Protein AF-A0A925GQ73-F1 (afdb_monomer_lite)

pLDDT: mean 88.15, std 11.18, range [48.38, 97.19]

Sequence (80 aa):
MGRVAQPLHQFKGETDALRALPGRFIAVTNEPGMRVHAETAVGRAFTDLRGRVNQYAASRADAVTLVVSGLPMPIKTPPR

Structure (mmCIF, N/CA/C/O backbone):
data_AF-A0A925GQ73-F1
#
_entry.id   AF-A0A925GQ73-F1
#
loop_
_atom_site.group_PDB
_atom_site.id
_atom_site.type_symbol
_atom_site.label_atom_id
_atom_site.label_alt_id
_atom_site.label_comp_id
_atom_site.label_asym_id
_atom_site.label_entity_id
_atom_site.label_seq_id
_atom_site.pdbx_PDB_ins_code
_atom_site.Cartn_x
_atom_site.Cartn_y
_atom_site.Cartn_z
_atom_site.occupancy
_atom_site.B_iso_or_equiv
_atom_site.auth_seq_id
_atom_site.auth_comp_id
_atom_site.auth_asym_id
_atom_site.auth_atom_id
_atom_site.pdbx_PDB_mod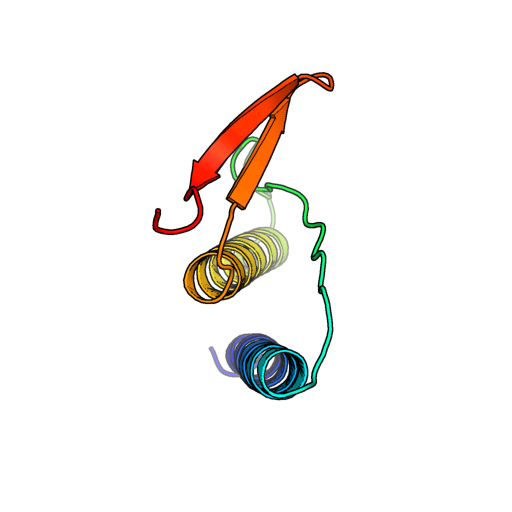el_num
ATOM 1 N N . MET A 1 1 ? 1.399 -14.247 -20.197 1.00 48.38 1 MET A N 1
ATOM 2 C CA . MET A 1 1 ? 0.388 -13.822 -19.198 1.00 48.38 1 MET A CA 1
ATOM 3 C C . MET A 1 1 ? 0.443 -14.585 -17.860 1.00 48.38 1 MET A C 1
ATOM 5 O O . MET A 1 1 ? 0.029 -14.012 -16.865 1.00 48.38 1 MET A O 1
ATOM 9 N N . GLY A 1 2 ? 0.986 -15.814 -17.778 1.00 53.00 2 GLY A N 1
ATOM 10 C CA . GLY A 1 2 ? 0.935 -16.643 -16.551 1.00 53.00 2 GLY A CA 1
ATOM 11 C C . GLY A 1 2 ? 1.866 -16.280 -15.374 1.00 53.00 2 GLY A C 1
ATOM 12 O O . GLY A 1 2 ? 1.508 -16.552 -14.237 1.00 53.00 2 GLY A O 1
ATOM 13 N N . ARG A 1 3 ? 3.024 -15.626 -15.586 1.00 56.88 3 ARG A N 1
ATOM 14 C CA . ARG A 1 3 ? 4.004 -15.363 -14.496 1.00 56.88 3 ARG A CA 1
ATOM 15 C C . ARG A 1 3 ? 3.673 -14.170 -13.582 1.00 56.88 3 ARG A C 1
ATOM 17 O O . ARG A 1 3 ? 4.233 -14.066 -12.502 1.00 56.88 3 ARG A O 1
ATOM 24 N N . VAL A 1 4 ? 2.770 -13.276 -13.997 1.00 57.78 4 VAL A N 1
ATOM 25 C CA . VAL A 1 4 ? 2.420 -12.042 -13.251 1.00 57.78 4 VAL A CA 1
ATOM 26 C C . VAL A 1 4 ? 1.168 -12.227 -12.379 1.00 57.78 4 VAL A C 1
ATOM 28 O O . VAL A 1 4 ? 0.961 -11.489 -11.422 1.00 57.78 4 VAL A O 1
ATOM 31 N N . ALA A 1 5 ? 0.335 -13.230 -12.672 1.00 62.81 5 ALA A N 1
ATOM 32 C CA . ALA A 1 5 ? -0.875 -13.508 -11.895 1.00 62.81 5 ALA A CA 1
ATOM 33 C C . ALA A 1 5 ? -0.564 -14.139 -10.526 1.00 62.81 5 ALA A C 1
ATOM 35 O O . ALA A 1 5 ? -1.242 -13.846 -9.543 1.00 62.81 5 ALA A O 1
ATOM 36 N N . GLN A 1 6 ? 0.483 -14.966 -10.461 1.00 77.25 6 GLN A N 1
ATOM 37 C CA . GLN A 1 6 ? 0.852 -15.711 -9.259 1.00 77.25 6 GLN A CA 1
ATOM 38 C C . GLN A 1 6 ? 1.279 -14.799 -8.089 1.00 77.25 6 GLN A C 1
ATOM 40 O O . GLN A 1 6 ? 0.729 -14.976 -7.001 1.00 77.25 6 GLN A O 1
ATOM 45 N N . PRO A 1 7 ? 2.133 -13.767 -8.280 1.00 85.06 7 PRO A N 1
ATOM 46 C CA . PRO A 1 7 ? 2.494 -12.850 -7.195 1.00 85.06 7 PRO A CA 1
ATOM 47 C C . PRO A 1 7 ? 1.307 -12.043 -6.659 1.00 85.06 7 PRO A C 1
ATOM 49 O O . PRO A 1 7 ? 1.180 -11.855 -5.453 1.00 85.06 7 PRO A O 1
ATOM 52 N N . LEU A 1 8 ? 0.404 -11.589 -7.539 1.00 89.19 8 LEU A N 1
ATOM 53 C CA . LEU A 1 8 ? -0.780 -10.851 -7.100 1.00 89.19 8 LEU A CA 1
ATOM 54 C C . LEU A 1 8 ? -1.715 -11.752 -6.289 1.00 89.19 8 LEU A C 1
ATOM 56 O O . LEU A 1 8 ? -2.207 -11.330 -5.252 1.00 89.19 8 LEU A O 1
ATOM 60 N N . HIS A 1 9 ? -1.956 -12.984 -6.744 1.00 92.19 9 HIS A N 1
ATOM 61 C CA . HIS A 1 9 ? -2.787 -13.943 -6.016 1.00 92.19 9 HIS A CA 1
ATOM 62 C C . HIS A 1 9 ? -2.234 -14.226 -4.613 1.00 92.19 9 HIS A C 1
ATOM 64 O O . HIS A 1 9 ? -2.984 -14.175 -3.640 1.00 92.19 9 HIS A O 1
ATOM 70 N N . GLN A 1 10 ? -0.925 -14.462 -4.501 1.00 92.06 10 GLN A N 1
ATOM 71 C CA . GLN A 1 10 ? -0.269 -14.674 -3.212 1.00 92.06 10 GLN A CA 1
ATOM 72 C C . GLN A 1 10 ? -0.426 -13.459 -2.288 1.00 92.06 10 GLN A C 1
ATOM 74 O O . GLN A 1 10 ? -0.897 -13.610 -1.163 1.00 92.06 10 GLN A O 1
ATOM 79 N N . PHE A 1 11 ? -0.134 -12.252 -2.787 1.00 94.00 11 PHE A N 1
AT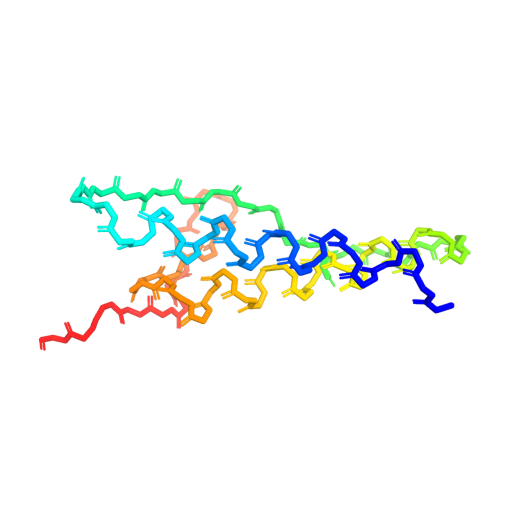OM 80 C CA . PHE A 1 11 ? -0.287 -11.015 -2.017 1.00 94.00 11 PHE A CA 1
ATOM 81 C C . PHE A 1 11 ? -1.714 -10.836 -1.485 1.00 94.00 11 PHE A C 1
ATOM 83 O O . PHE A 1 11 ? -1.913 -10.416 -0.344 1.00 94.00 11 PHE A O 1
ATOM 90 N N . LYS A 1 12 ? -2.720 -11.174 -2.303 1.00 94.75 12 LYS A N 1
ATOM 91 C CA . LYS A 1 12 ? -4.124 -11.121 -1.887 1.00 94.75 12 LYS A CA 1
ATOM 92 C C . LYS A 1 12 ? -4.407 -12.062 -0.720 1.00 94.75 12 LYS A C 1
ATOM 94 O O . LYS A 1 12 ? -5.019 -11.631 0.252 1.00 94.75 12 LYS A O 1
ATOM 99 N N . GLY A 1 13 ? -3.944 -13.309 -0.811 1.00 95.38 13 GLY A N 1
ATOM 100 C CA . GLY A 1 13 ? -4.115 -14.308 0.245 1.00 95.38 13 GLY A CA 1
ATOM 101 C C . GLY A 1 13 ? -3.448 -13.897 1.559 1.00 95.38 13 GLY A C 1
ATOM 102 O O . GLY A 1 13 ? -4.081 -13.956 2.609 1.00 95.38 13 GLY A O 1
ATOM 103 N N . GLU A 1 14 ? -2.208 -13.409 1.499 1.00 93.56 14 GLU A N 1
ATOM 104 C CA . GLU A 1 14 ? -1.468 -12.945 2.681 1.00 93.56 14 GLU A CA 1
ATOM 105 C C . GLU A 1 14 ? -2.121 -11.715 3.324 1.00 93.56 14 GLU A C 1
ATOM 107 O O . GLU A 1 14 ? -2.299 -11.673 4.539 1.00 93.56 14 GLU A O 1
ATOM 112 N N . THR A 1 15 ? -2.547 -10.737 2.518 1.00 94.69 15 THR A N 1
ATOM 113 C CA . THR A 1 15 ? -3.249 -9.540 3.014 1.00 94.69 15 THR A CA 1
ATOM 114 C C . THR A 1 15 ? -4.557 -9.910 3.714 1.00 94.69 15 THR A C 1
ATOM 116 O O . THR A 1 15 ? -4.883 -9.357 4.765 1.00 94.69 15 THR A O 1
ATOM 119 N N . ASP A 1 16 ? -5.308 -10.854 3.147 1.00 95.00 16 ASP A N 1
ATOM 120 C CA . ASP A 1 16 ? -6.578 -11.307 3.713 1.00 95.00 16 ASP A CA 1
ATOM 121 C C . ASP A 1 16 ? -6.364 -12.088 5.016 1.00 95.00 16 ASP A C 1
ATOM 123 O O . ASP A 1 16 ? -7.110 -11.882 5.974 1.00 95.00 16 ASP A O 1
ATOM 127 N N . ALA A 1 17 ? -5.315 -12.912 5.086 1.00 94.62 17 ALA A N 1
ATOM 128 C CA . ALA A 1 17 ? -4.931 -13.621 6.302 1.00 94.62 17 ALA A CA 1
ATOM 129 C C . ALA A 1 17 ? -4.474 -12.660 7.413 1.00 94.62 17 ALA A C 1
ATOM 131 O O . ALA A 1 17 ? -4.929 -12.785 8.547 1.00 94.62 17 ALA A O 1
ATOM 132 N N . LEU A 1 18 ? -3.636 -11.665 7.094 1.00 93.25 18 LEU A N 1
ATOM 133 C CA . LEU A 1 18 ? -3.190 -10.646 8.054 1.00 93.25 18 LEU A CA 1
ATOM 134 C C . LEU A 1 18 ? -4.370 -9.869 8.644 1.00 93.25 18 LEU A C 1
ATOM 136 O O . LEU A 1 18 ? -4.403 -9.608 9.841 1.00 93.25 18 LEU A O 1
ATOM 140 N N . ARG A 1 19 ? -5.372 -9.549 7.821 1.00 91.00 19 ARG A N 1
ATOM 141 C CA . ARG A 1 19 ? -6.575 -8.827 8.253 1.00 91.00 19 ARG A CA 1
ATOM 142 C C . ARG A 1 19 ? -7.461 -9.630 9.213 1.00 91.00 19 ARG A C 1
ATOM 144 O O . ARG A 1 19 ? -8.238 -9.031 9.948 1.00 91.00 19 ARG A O 1
ATOM 151 N N . ALA A 1 20 ? -7.365 -10.959 9.205 1.00 93.12 20 ALA A N 1
ATOM 152 C CA . ALA A 1 20 ? -8.097 -11.817 10.135 1.00 93.12 20 ALA A CA 1
ATOM 153 C C . ALA A 1 20 ? -7.447 -11.887 11.530 1.00 93.12 20 ALA A C 1
ATOM 155 O O . ALA A 1 20 ? -8.068 -12.383 12.469 1.00 93.12 20 ALA A O 1
ATOM 156 N N . LEU A 1 21 ? -6.208 -11.405 11.677 1.00 95.19 21 LEU A N 1
ATOM 157 C CA . LEU A 1 21 ? -5.505 -11.391 12.954 1.00 95.19 21 LEU A CA 1
ATOM 158 C C . LEU A 1 21 ? -5.900 -10.161 13.786 1.00 95.19 21 LEU A C 1
ATOM 160 O O . LEU A 1 21 ? -6.083 -9.072 13.237 1.00 95.19 21 LEU A O 1
ATOM 164 N N . PRO A 1 22 ? -5.990 -10.290 15.121 1.00 94.38 22 PRO A N 1
ATOM 165 C CA . PRO A 1 22 ? -6.208 -9.141 15.985 1.00 94.38 22 PRO A CA 1
ATOM 166 C C . PRO A 1 22 ? -4.970 -8.234 15.977 1.00 94.38 22 PRO A C 1
ATOM 168 O O . PRO A 1 22 ? -3.844 -8.703 16.139 1.00 94.38 22 PRO A O 1
ATOM 171 N N . GLY A 1 23 ? -5.168 -6.925 15.825 1.00 93.56 23 GLY A N 1
ATOM 172 C CA . GLY A 1 23 ? -4.087 -5.945 15.911 1.00 93.56 23 GLY A CA 1
ATOM 173 C C . GLY A 1 23 ? -4.260 -4.761 14.969 1.00 93.56 23 GLY A C 1
ATOM 174 O O . GLY A 1 23 ? -5.216 -4.676 14.200 1.00 93.56 23 GLY A O 1
ATOM 175 N N . ARG A 1 24 ? -3.311 -3.822 15.041 1.00 92.81 24 ARG A N 1
ATOM 176 C CA . ARG A 1 24 ? -3.219 -2.690 14.115 1.00 92.81 24 ARG A CA 1
ATOM 177 C C . ARG A 1 24 ? -2.111 -2.957 13.107 1.00 92.81 24 ARG A C 1
ATOM 179 O O . ARG A 1 24 ? -0.941 -2.994 13.476 1.00 92.81 24 ARG A O 1
ATOM 186 N N . PHE A 1 25 ? -2.482 -3.071 11.838 1.00 94.56 25 PHE A N 1
ATOM 187 C CA . PHE A 1 25 ? -1.540 -3.247 10.738 1.00 94.56 25 PHE A CA 1
ATOM 188 C C . PHE A 1 25 ? -1.357 -1.935 9.978 1.00 94.56 25 PHE A C 1
ATOM 190 O O . PHE A 1 25 ? -2.328 -1.254 9.654 1.00 94.56 25 PHE A O 1
ATOM 197 N N . ILE A 1 26 ? -0.104 -1.585 9.690 1.00 94.50 26 ILE A N 1
ATOM 198 C CA . ILE A 1 26 ? 0.254 -0.432 8.862 1.00 94.50 26 ILE A CA 1
ATOM 199 C C . ILE A 1 26 ? 1.090 -0.956 7.700 1.00 94.50 26 ILE A C 1
ATOM 201 O O . ILE A 1 26 ? 2.210 -1.422 7.896 1.00 94.50 26 ILE A O 1
ATOM 205 N N . ALA A 1 27 ? 0.538 -0.886 6.491 1.00 93.75 27 ALA A N 1
ATOM 206 C CA . ALA A 1 27 ? 1.257 -1.212 5.269 1.00 93.75 27 ALA A CA 1
ATOM 207 C C . ALA A 1 27 ? 1.807 0.072 4.640 1.00 93.75 27 ALA A C 1
ATOM 209 O O . ALA A 1 27 ? 1.063 1.028 4.420 1.00 93.75 27 ALA A O 1
ATOM 210 N N . VAL A 1 28 ? 3.103 0.083 4.328 1.00 94.94 28 VAL A N 1
ATOM 211 C CA . VAL A 1 28 ? 3.760 1.194 3.629 1.00 94.94 28 VAL A CA 1
ATOM 212 C C . VAL A 1 28 ? 4.178 0.715 2.248 1.00 94.94 28 VAL A C 1
ATOM 214 O O . VAL A 1 28 ? 4.908 -0.263 2.111 1.00 94.94 28 VAL A O 1
ATOM 217 N N . THR A 1 29 ? 3.712 1.412 1.218 1.00 93.19 29 THR A N 1
ATOM 218 C CA . THR A 1 29 ? 4.070 1.160 -0.179 1.00 93.19 29 THR A CA 1
ATOM 219 C C . THR A 1 29 ? 4.377 2.480 -0.870 1.00 93.19 29 THR A C 1
ATOM 221 O O . THR A 1 29 ? 3.892 3.540 -0.476 1.00 93.19 29 THR A O 1
ATOM 224 N N . ASN A 1 30 ? 5.204 2.428 -1.904 1.00 89.69 30 ASN A N 1
ATOM 225 C CA . ASN A 1 30 ? 5.481 3.557 -2.778 1.00 89.69 30 ASN A CA 1
ATOM 226 C C . ASN A 1 30 ? 4.433 3.659 -3.896 1.00 89.69 30 ASN A C 1
ATOM 228 O O . ASN A 1 30 ? 3.913 2.646 -4.362 1.00 89.69 30 ASN A O 1
ATOM 232 N N . GLU A 1 31 ? 4.189 4.872 -4.394 1.00 87.69 31 GLU A N 1
ATOM 233 C CA . GLU A 1 31 ? 3.319 5.116 -5.550 1.00 87.69 31 GLU A CA 1
ATOM 234 C C . GLU A 1 31 ? 4.154 5.172 -6.843 1.00 87.69 31 GLU A C 1
ATOM 236 O O . GLU A 1 31 ? 4.936 6.110 -7.029 1.00 87.69 31 GLU A O 1
ATOM 241 N N . PRO A 1 32 ? 4.086 4.151 -7.719 1.00 79.06 32 PRO A N 1
ATOM 242 C CA . PRO A 1 32 ? 4.902 4.119 -8.927 1.00 79.06 32 PRO A CA 1
ATOM 243 C C . PRO A 1 32 ? 4.360 4.989 -10.064 1.00 79.06 32 PRO A C 1
ATOM 245 O O . PRO A 1 32 ? 5.148 5.371 -10.927 1.00 79.06 32 PRO A O 1
ATOM 248 N N . GLY A 1 33 ? 3.057 5.299 -10.083 1.00 71.50 33 GLY A N 1
ATOM 249 C CA . GLY A 1 33 ? 2.375 5.911 -11.229 1.00 71.50 33 GLY A CA 1
ATOM 250 C C . GLY A 1 33 ? 2.776 7.355 -11.545 1.00 71.50 33 GLY A C 1
ATOM 251 O O . GLY A 1 33 ? 2.367 7.886 -12.570 1.00 71.50 33 GLY A O 1
ATOM 252 N N . MET A 1 34 ? 3.593 7.988 -10.699 1.00 70.44 34 MET A N 1
ATOM 253 C CA . MET A 1 34 ? 4.045 9.379 -10.857 1.00 70.44 34 MET A CA 1
ATOM 254 C C . MET A 1 34 ? 5.467 9.502 -11.433 1.00 70.44 34 MET A C 1
ATOM 256 O O . MET A 1 34 ? 6.093 10.555 -11.328 1.00 70.44 34 MET A O 1
ATOM 260 N N . ARG A 1 35 ? 6.019 8.426 -12.006 1.00 72.25 35 ARG A N 1
ATOM 261 C CA . ARG A 1 35 ? 7.336 8.421 -12.667 1.00 72.25 35 ARG A CA 1
ATOM 262 C C . ARG A 1 35 ? 7.189 8.284 -14.180 1.00 72.25 35 ARG A C 1
ATOM 264 O O . ARG A 1 35 ? 6.166 7.819 -14.674 1.00 72.25 35 ARG A O 1
ATOM 271 N N . VAL A 1 36 ? 8.245 8.646 -14.911 1.00 69.12 36 VAL A N 1
ATOM 272 C CA . VAL A 1 36 ? 8.362 8.331 -16.342 1.00 69.12 36 VAL A CA 1
ATOM 273 C C . VAL A 1 36 ? 8.224 6.817 -16.524 1.00 69.12 36 VAL A C 1
ATOM 275 O O . VAL A 1 36 ? 8.803 6.038 -15.761 1.00 69.12 36 VAL A O 1
ATOM 278 N N . HIS A 1 37 ? 7.413 6.411 -17.501 1.00 73.06 37 HIS A N 1
ATOM 279 C CA . HIS A 1 37 ? 7.133 5.009 -17.795 1.00 73.06 37 HIS A CA 1
ATOM 280 C C . HIS A 1 37 ? 8.425 4.217 -18.000 1.00 73.06 37 HIS A C 1
ATOM 282 O O . HIS A 1 37 ? 9.388 4.710 -18.583 1.00 73.06 37 HIS A O 1
ATOM 288 N N . ALA A 1 38 ? 8.427 2.958 -17.565 1.00 79.00 38 ALA A N 1
ATOM 289 C CA . ALA A 1 38 ? 9.562 2.087 -17.812 1.00 79.00 38 ALA A CA 1
ATOM 290 C C . ALA A 1 38 ? 9.763 1.859 -19.320 1.00 79.00 38 ALA A C 1
ATOM 292 O O . ALA A 1 38 ? 8.829 1.512 -20.053 1.00 79.00 38 ALA A O 1
ATOM 293 N N . GLU A 1 39 ? 11.009 1.998 -19.765 1.00 85.62 39 GLU A N 1
ATOM 294 C CA . GLU A 1 39 ? 11.401 1.841 -21.169 1.00 85.62 39 GLU A CA 1
ATOM 295 C C . GLU A 1 39 ? 11.241 0.385 -21.638 1.00 85.62 39 GLU A C 1
ATOM 297 O O . GLU A 1 39 ? 10.826 0.108 -22.767 1.00 85.62 39 GLU A O 1
ATOM 302 N N . THR A 1 40 ? 11.456 -0.571 -20.731 1.00 90.38 40 THR A N 1
ATOM 303 C CA . THR A 1 40 ? 11.377 -2.006 -21.017 1.00 90.38 40 THR A CA 1
ATOM 304 C C . THR A 1 40 ? 9.981 -2.580 -20.765 1.00 90.38 40 THR A C 1
ATOM 306 O O . THR A 1 40 ? 9.253 -2.166 -19.859 1.00 90.38 40 THR A O 1
ATOM 309 N N . ALA A 1 41 ? 9.610 -3.607 -21.535 1.00 88.50 41 ALA A N 1
ATOM 310 C CA . ALA A 1 41 ? 8.345 -4.325 -21.349 1.00 88.50 41 ALA A CA 1
ATOM 311 C C . ALA A 1 41 ? 8.229 -4.966 -19.952 1.00 88.50 41 ALA A C 1
ATOM 313 O O . ALA A 1 41 ? 7.153 -4.962 -19.355 1.00 88.50 41 ALA A O 1
ATOM 314 N N . VAL A 1 42 ? 9.344 -5.471 -19.412 1.00 89.00 42 VAL A N 1
ATOM 315 C CA . VAL A 1 42 ? 9.404 -6.037 -18.055 1.00 89.00 42 VAL A CA 1
ATOM 316 C C . VAL A 1 42 ? 9.150 -4.959 -17.005 1.00 89.00 42 VAL A C 1
ATOM 318 O O . VAL A 1 42 ? 8.371 -5.184 -16.082 1.00 89.00 42 VAL A O 1
ATOM 321 N N . GLY A 1 43 ? 9.744 -3.773 -17.163 1.00 88.25 43 GLY A N 1
ATOM 322 C CA . GLY A 1 43 ? 9.517 -2.665 -16.242 1.00 88.25 43 GLY A CA 1
ATOM 323 C C . GLY A 1 43 ? 8.066 -2.180 -16.253 1.00 88.25 43 GLY A C 1
ATOM 324 O O . GLY A 1 43 ? 7.509 -1.930 -15.189 1.00 88.25 43 GLY A O 1
ATOM 325 N N . ARG A 1 44 ? 7.413 -2.128 -17.425 1.00 87.50 44 ARG A N 1
ATOM 326 C CA . ARG A 1 44 ? 5.978 -1.794 -17.514 1.00 87.50 44 ARG A CA 1
ATOM 327 C C . ARG A 1 44 ? 5.118 -2.827 -16.795 1.00 87.50 44 ARG A C 1
ATOM 329 O O . ARG A 1 44 ? 4.329 -2.462 -15.932 1.00 87.50 44 ARG A O 1
ATOM 336 N N . ALA A 1 45 ? 5.353 -4.114 -17.059 1.00 88.56 45 ALA A N 1
ATOM 337 C CA . ALA A 1 45 ? 4.636 -5.195 -16.385 1.00 88.56 45 ALA A CA 1
ATOM 338 C C . ALA A 1 45 ? 4.826 -5.173 -14.856 1.00 88.56 45 ALA A C 1
ATOM 340 O O . ALA A 1 45 ? 3.896 -5.482 -14.111 1.00 88.56 45 ALA A O 1
ATOM 341 N N . PHE A 1 46 ? 6.016 -4.792 -14.380 1.00 87.19 46 PHE A N 1
ATOM 342 C CA . PHE A 1 46 ? 6.296 -4.635 -12.955 1.00 87.19 46 PHE A CA 1
ATOM 343 C C . PHE A 1 46 ? 5.550 -3.440 -12.343 1.00 87.19 46 PHE A C 1
ATOM 345 O O . PHE A 1 46 ? 4.924 -3.584 -11.292 1.00 87.19 46 PHE A O 1
ATOM 352 N N . THR A 1 47 ? 5.566 -2.279 -13.004 1.00 88.25 47 THR A N 1
ATOM 353 C CA . THR A 1 47 ? 4.808 -1.093 -12.577 1.00 88.25 47 THR A CA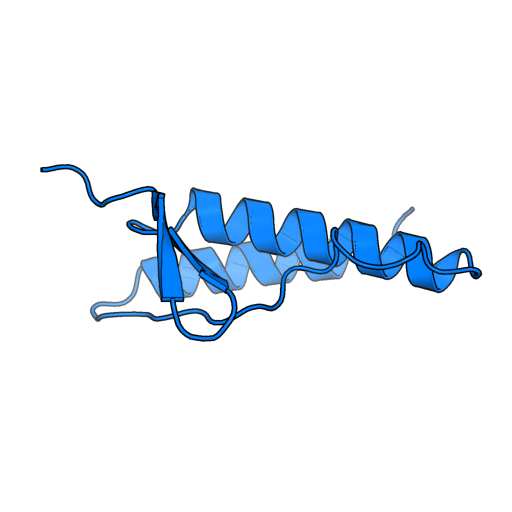 1
ATOM 354 C C . THR A 1 47 ? 3.308 -1.373 -12.522 1.00 88.25 47 THR A C 1
ATOM 356 O O . THR A 1 47 ? 2.674 -1.073 -11.510 1.00 88.25 47 THR A O 1
ATOM 359 N N . ASP A 1 48 ? 2.757 -2.032 -13.544 1.00 89.19 48 ASP A N 1
ATOM 360 C CA . ASP A 1 48 ? 1.343 -2.414 -13.594 1.00 89.19 48 ASP A CA 1
ATOM 361 C C . ASP A 1 48 ? 0.970 -3.359 -12.445 1.00 89.19 48 ASP A C 1
ATOM 363 O O . ASP A 1 48 ? -0.059 -3.185 -11.786 1.00 89.19 48 ASP A O 1
ATOM 367 N N . LEU A 1 49 ? 1.818 -4.358 -12.166 1.00 91.12 49 LEU A N 1
ATOM 368 C CA . LEU A 1 49 ? 1.621 -5.270 -11.041 1.00 91.12 49 LEU A CA 1
ATOM 369 C C . LEU A 1 49 ? 1.615 -4.513 -9.707 1.00 91.12 49 LEU A C 1
ATOM 371 O O . LEU A 1 49 ? 0.727 -4.743 -8.888 1.00 91.12 49 LEU A O 1
ATOM 375 N N . ARG A 1 50 ? 2.557 -3.586 -9.497 1.00 90.50 50 ARG A N 1
ATOM 376 C CA . ARG A 1 50 ? 2.605 -2.770 -8.275 1.00 90.50 50 ARG A CA 1
ATOM 377 C C . ARG A 1 50 ? 1.379 -1.874 -8.122 1.00 90.50 50 ARG A C 1
ATOM 379 O O . ARG A 1 50 ? 0.849 -1.776 -7.019 1.00 90.50 50 ARG A O 1
ATOM 386 N N . GLY A 1 51 ? 0.876 -1.299 -9.214 1.00 91.62 51 GLY A N 1
ATOM 387 C CA . GLY A 1 51 ? -0.390 -0.563 -9.208 1.00 91.62 51 GLY A CA 1
ATOM 388 C C . GLY A 1 51 ? -1.558 -1.432 -8.732 1.00 91.62 51 GLY A C 1
ATOM 389 O O . GLY A 1 51 ? -2.311 -1.033 -7.847 1.00 91.62 51 GLY A O 1
ATOM 390 N N . ARG A 1 52 ? -1.665 -2.669 -9.236 1.00 93.12 52 ARG A N 1
ATOM 391 C CA . ARG A 1 52 ? -2.705 -3.629 -8.812 1.00 93.12 52 ARG A CA 1
ATOM 392 C C . ARG A 1 52 ? -2.565 -4.056 -7.349 1.00 93.12 52 ARG A C 1
ATOM 394 O O . ARG A 1 52 ? -3.576 -4.222 -6.669 1.00 93.12 52 ARG A O 1
ATOM 401 N N . VAL A 1 53 ? -1.335 -4.225 -6.864 1.00 94.25 53 VAL A N 1
ATOM 402 C CA . VAL A 1 53 ? -1.037 -4.517 -5.451 1.00 94.25 53 VAL A CA 1
ATOM 403 C C . VAL A 1 53 ? -1.487 -3.356 -4.558 1.00 94.25 53 VAL A C 1
ATOM 405 O O . VAL A 1 53 ? -2.250 -3.584 -3.620 1.00 94.25 53 VAL A O 1
ATOM 408 N N . ASN A 1 54 ? -1.106 -2.116 -4.889 1.00 94.19 54 ASN A N 1
ATOM 409 C CA . ASN A 1 54 ? -1.506 -0.917 -4.141 1.00 94.19 54 ASN A CA 1
ATOM 410 C C . ASN A 1 54 ? -3.032 -0.749 -4.115 1.00 94.19 54 ASN A C 1
ATOM 412 O O . ASN A 1 54 ? -3.606 -0.526 -3.051 1.00 94.19 54 ASN A O 1
ATOM 416 N N . GLN A 1 55 ? -3.700 -0.916 -5.263 1.00 93.75 55 GLN A N 1
ATOM 417 C CA . GLN A 1 55 ? -5.163 -0.859 -5.357 1.00 93.75 55 GLN A CA 1
ATOM 418 C C . GLN A 1 55 ? -5.835 -1.915 -4.474 1.00 93.75 55 GLN A C 1
ATOM 420 O O . GLN A 1 55 ? -6.799 -1.616 -3.770 1.00 93.75 55 GLN A O 1
ATOM 425 N N . TYR A 1 56 ? -5.322 -3.149 -4.478 1.00 95.69 56 TYR A N 1
ATOM 426 C CA . TYR A 1 56 ? -5.873 -4.205 -3.640 1.00 95.69 56 TYR A CA 1
ATOM 427 C C . TYR A 1 56 ? -5.682 -3.911 -2.149 1.00 95.69 56 TYR A C 1
ATOM 429 O O . TYR A 1 56 ? -6.651 -3.983 -1.393 1.00 95.69 56 TYR A O 1
ATOM 437 N N . ALA A 1 57 ? -4.476 -3.524 -1.730 1.00 94.44 57 ALA A N 1
ATOM 438 C CA . ALA A 1 57 ? -4.198 -3.157 -0.343 1.00 94.44 57 ALA A CA 1
ATOM 439 C C . ALA A 1 57 ? -5.107 -2.006 0.125 1.00 94.44 57 ALA A C 1
ATOM 441 O O . ALA A 1 57 ? -5.760 -2.117 1.161 1.00 94.44 57 ALA A O 1
ATOM 442 N N . ALA A 1 58 ? -5.242 -0.951 -0.686 1.00 95.06 58 ALA A N 1
ATOM 443 C CA . ALA A 1 58 ? -6.131 0.176 -0.412 1.00 95.06 58 ALA A CA 1
ATOM 444 C C . ALA A 1 58 ? -7.610 -0.242 -0.290 1.00 95.06 58 ALA A C 1
ATOM 446 O O . ALA A 1 58 ? -8.339 0.293 0.547 1.00 95.06 58 ALA A O 1
ATOM 447 N N . SER A 1 59 ? -8.056 -1.230 -1.078 1.00 94.56 59 SER A N 1
ATOM 448 C CA . SER A 1 59 ? -9.424 -1.762 -0.984 1.00 94.56 59 SER A CA 1
ATOM 449 C C . SER A 1 59 ? -9.703 -2.472 0.346 1.00 94.56 59 SER A C 1
ATOM 451 O O . SER A 1 59 ? -10.835 -2.434 0.829 1.00 94.56 59 SER A O 1
ATOM 453 N N . ARG A 1 60 ? -8.679 -3.091 0.954 1.00 94.75 60 ARG A N 1
ATOM 454 C CA . ARG A 1 60 ? -8.788 -3.835 2.220 1.00 94.75 60 ARG A CA 1
ATOM 455 C C . ARG A 1 60 ? -8.490 -2.989 3.458 1.00 94.75 60 ARG A C 1
ATOM 457 O O . ARG A 1 60 ? -8.955 -3.349 4.533 1.00 94.75 60 ARG A O 1
ATOM 464 N N . ALA A 1 61 ? -7.739 -1.900 3.313 1.00 94.62 61 ALA A N 1
ATOM 465 C CA . ALA A 1 61 ? -7.380 -1.004 4.408 1.00 94.62 61 ALA A CA 1
ATOM 466 C C . ALA A 1 61 ? -8.574 -0.166 4.882 1.00 94.62 6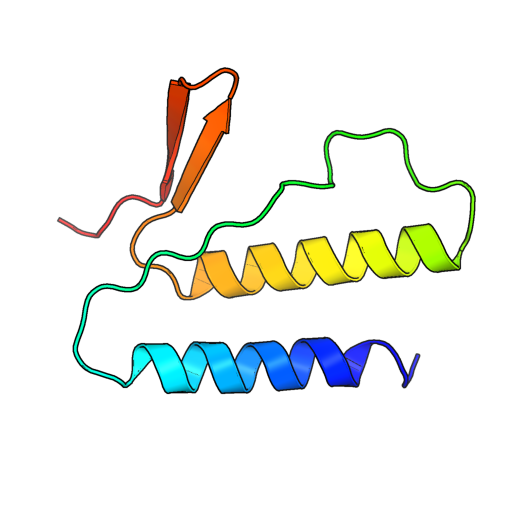1 ALA A C 1
ATOM 468 O O . ALA A 1 61 ? -9.363 0.298 4.060 1.00 94.62 61 ALA A O 1
ATOM 469 N N . ASP A 1 62 ? -8.683 0.098 6.183 1.00 95.06 6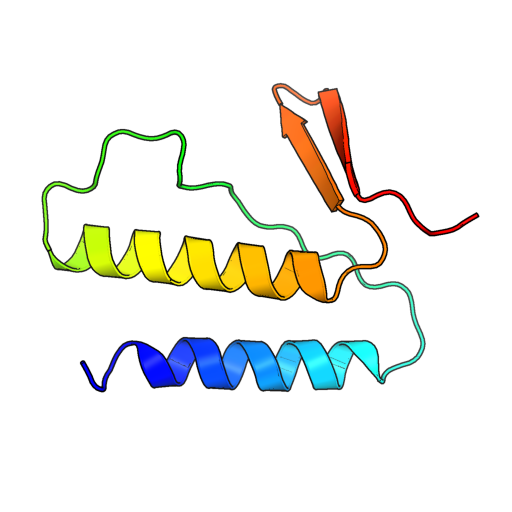2 ASP A N 1
ATOM 470 C CA . ASP A 1 62 ? -9.719 0.989 6.729 1.00 95.06 62 ASP A CA 1
ATOM 471 C C . ASP A 1 62 ? -9.438 2.462 6.398 1.00 95.06 62 ASP A C 1
ATOM 473 O O . ASP A 1 62 ? -10.357 3.230 6.117 1.00 95.06 62 ASP A O 1
ATOM 477 N N . ALA A 1 63 ? -8.155 2.835 6.360 1.00 96.12 63 ALA A N 1
ATOM 478 C CA . ALA A 1 63 ? -7.670 4.160 5.994 1.00 96.12 63 ALA A CA 1
ATOM 479 C C . ALA A 1 63 ? -6.520 4.074 4.986 1.00 96.12 63 ALA A C 1
ATOM 481 O O . ALA A 1 63 ? -5.726 3.134 5.011 1.00 96.12 63 ALA A O 1
ATOM 482 N N . VAL A 1 64 ? -6.408 5.082 4.124 1.00 96.94 64 VAL A N 1
ATOM 483 C CA . VAL A 1 64 ? -5.322 5.225 3.147 1.00 96.94 64 VAL A CA 1
ATOM 484 C C . VAL A 1 64 ? -4.878 6.679 3.127 1.00 96.94 64 VAL A C 1
ATOM 486 O O . VAL A 1 64 ? -5.700 7.573 2.923 1.00 96.94 64 VAL A O 1
ATOM 489 N N . THR A 1 65 ? -3.576 6.902 3.280 1.00 96.88 65 THR A N 1
ATOM 490 C CA . THR A 1 65 ? -2.949 8.226 3.237 1.00 96.88 65 THR A CA 1
ATOM 491 C C . THR A 1 65 ? -1.807 8.198 2.234 1.00 96.88 65 THR A C 1
ATOM 493 O O . THR A 1 65 ? -0.908 7.365 2.345 1.00 96.88 65 THR A O 1
ATOM 496 N N . LEU A 1 66 ? -1.818 9.123 1.279 1.00 96.44 66 LEU A N 1
ATOM 497 C CA . LEU A 1 66 ? -0.650 9.425 0.459 1.00 96.44 66 LEU A CA 1
ATOM 498 C C . LEU A 1 66 ? 0.189 10.470 1.190 1.00 96.44 66 LEU A C 1
ATOM 500 O O . LEU A 1 66 ? -0.347 11.464 1.659 1.00 96.44 66 LEU A O 1
ATOM 504 N N . VAL A 1 67 ? 1.498 10.270 1.293 1.00 95.88 67 VAL A N 1
ATOM 505 C CA . VAL A 1 67 ? 2.394 11.252 1.918 1.00 95.88 67 VAL A CA 1
ATOM 506 C C . VAL A 1 67 ? 3.216 11.933 0.830 1.00 95.88 67 VAL A C 1
ATOM 508 O O . VAL A 1 67 ? 3.937 11.261 0.093 1.00 95.88 67 VAL A O 1
ATOM 511 N N . VAL A 1 68 ? 3.120 13.260 0.733 1.00 95.62 68 VAL A N 1
ATOM 512 C CA . VAL A 1 68 ? 3.850 14.078 -0.250 1.00 95.62 68 VAL A CA 1
ATOM 513 C C . VAL A 1 68 ? 4.693 15.098 0.499 1.00 95.62 68 VAL A C 1
ATOM 515 O O . VAL A 1 68 ? 4.157 15.910 1.242 1.00 95.62 68 VAL A O 1
ATOM 518 N N . SER A 1 69 ? 6.018 15.049 0.346 1.00 95.62 69 SER A N 1
ATOM 519 C CA . SER A 1 69 ? 6.944 15.943 1.068 1.00 95.62 69 SER A CA 1
ATOM 520 C C . SER A 1 69 ? 6.734 15.947 2.594 1.00 95.62 69 SER A C 1
ATOM 522 O O . SER A 1 69 ? 6.842 16.980 3.244 1.00 95.62 69 SER A O 1
ATOM 524 N N . GLY A 1 70 ? 6.386 14.788 3.167 1.00 95.62 70 GLY A N 1
ATOM 525 C CA . GLY A 1 70 ? 6.073 14.642 4.594 1.00 95.62 70 GLY A CA 1
ATOM 526 C C . GLY A 1 70 ? 4.664 15.097 4.995 1.00 95.62 70 GLY A C 1
ATOM 527 O O . GLY A 1 70 ? 4.266 14.884 6.137 1.00 95.62 70 GLY A O 1
ATOM 528 N N . LEU A 1 71 ? 3.888 15.666 4.071 1.00 97.19 71 LEU A N 1
ATOM 529 C CA . LEU A 1 71 ? 2.520 16.109 4.315 1.00 97.19 71 LEU A CA 1
ATOM 530 C C . LEU A 1 71 ? 1.533 14.962 4.050 1.00 97.19 71 LEU A C 1
ATOM 532 O O . LEU A 1 71 ? 1.537 14.398 2.949 1.00 97.19 71 LEU A O 1
ATOM 536 N N . PRO A 1 72 ? 0.692 14.590 5.032 1.00 96.88 72 PRO A N 1
ATOM 537 C CA . PRO A 1 72 ? -0.305 13.549 4.850 1.00 96.88 72 PRO A CA 1
ATOM 538 C C . PRO A 1 72 ? -1.490 14.065 4.027 1.00 96.88 72 PRO A C 1
ATOM 540 O O . PRO A 1 72 ? -2.105 15.074 4.357 1.00 96.88 72 PRO A O 1
ATOM 543 N N . MET A 1 73 ? -1.849 13.311 2.995 1.00 96.75 73 MET A N 1
ATOM 544 C CA . MET A 1 73 ? -3.008 13.520 2.132 1.00 96.75 73 MET A CA 1
ATOM 545 C C . MET A 1 73 ? -3.957 12.323 2.302 1.00 96.75 73 MET A C 1
ATOM 547 O O . MET A 1 73 ? -3.728 11.270 1.696 1.00 96.75 73 MET A O 1
ATOM 551 N N . PRO A 1 74 ? -4.991 12.417 3.159 1.00 96.25 74 PRO A N 1
ATOM 552 C CA . PRO A 1 74 ? -5.958 11.338 3.337 1.00 96.25 74 PRO A CA 1
ATOM 553 C C . PRO A 1 74 ? -6.723 11.070 2.034 1.00 96.25 74 PRO A C 1
ATOM 555 O O . PRO A 1 74 ? -7.304 11.983 1.454 1.00 96.25 74 PRO A O 1
ATOM 558 N N . ILE A 1 75 ? -6.734 9.814 1.585 1.00 95.62 75 ILE A N 1
ATOM 559 C CA . ILE A 1 75 ? -7.465 9.349 0.391 1.00 95.62 75 ILE A CA 1
ATOM 560 C C . ILE A 1 75 ? -8.709 8.555 0.801 1.00 95.62 75 ILE A C 1
ATOM 562 O O . ILE A 1 75 ? -9.773 8.697 0.205 1.00 95.62 75 ILE A O 1
ATOM 566 N N . LYS A 1 76 ? -8.576 7.719 1.835 1.00 96.12 76 LYS A N 1
ATOM 567 C CA . LYS A 1 76 ? -9.668 6.965 2.452 1.00 96.12 76 LYS A CA 1
ATOM 568 C C . LYS A 1 76 ? -9.596 7.186 3.951 1.00 96.12 76 LYS A C 1
ATOM 570 O O . LYS A 1 76 ? -8.554 6.945 4.558 1.00 96.12 76 LYS A O 1
ATOM 575 N N . THR A 1 77 ? -10.691 7.629 4.545 1.00 93.12 77 THR A N 1
ATOM 576 C CA . THR A 1 77 ? -10.819 7.743 5.998 1.00 93.12 77 THR A CA 1
ATOM 577 C C . THR A 1 77 ? -11.624 6.566 6.543 1.00 93.12 77 THR A C 1
ATOM 579 O O . THR A 1 77 ? -12.524 6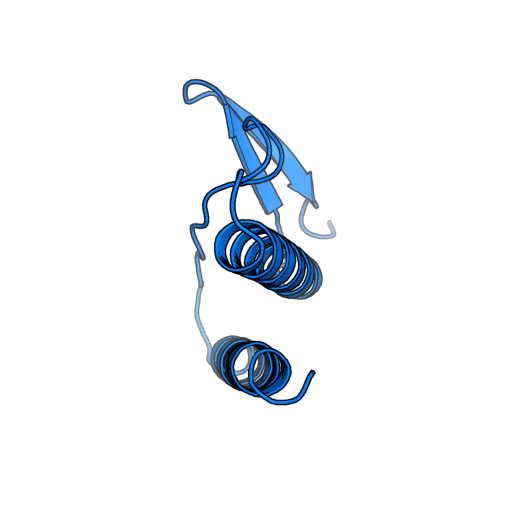.096 5.838 1.00 93.12 77 THR A O 1
ATOM 582 N N . PRO A 1 78 ? -11.357 6.116 7.784 1.00 84.06 78 PRO A N 1
ATOM 583 C CA . PRO A 1 78 ? -12.208 5.133 8.439 1.00 84.06 78 PRO A CA 1
ATOM 584 C C . PRO A 1 78 ? -13.663 5.620 8.457 1.00 84.06 78 PRO A C 1
ATOM 586 O O . PRO A 1 78 ? -13.890 6.831 8.584 1.00 84.06 78 PRO A O 1
ATOM 589 N N . PRO A 1 79 ? -14.648 4.715 8.332 1.00 73.88 79 PRO A N 1
ATOM 590 C CA . PRO A 1 79 ? -16.031 5.068 8.611 1.00 73.88 79 PRO A CA 1
ATOM 591 C C . PRO A 1 79 ? -16.138 5.624 10.039 1.00 73.88 79 PRO A C 1
ATOM 593 O O . PRO A 1 79 ? -15.435 5.161 10.941 1.00 73.88 79 PRO A O 1
ATOM 596 N N . ARG A 1 80 ? -16.953 6.672 10.195 1.00 65.12 80 ARG A N 1
ATOM 597 C CA . ARG A 1 80 ? -17.243 7.292 11.494 1.00 65.12 80 ARG A CA 1
ATOM 598 C C . ARG A 1 80 ? -18.063 6.365 12.377 1.00 65.12 80 ARG A C 1
ATOM 600 O O . ARG A 1 80 ? -18.911 5.641 11.810 1.00 65.12 80 ARG A O 1
#

Foldseek 3Di:
DPPLVVVLVVLLVVLVVVLVDDDDDDDDDDQPPPDDQDPDPVSNSVNVSSVSSVVSNCVSDQWDWDADPNRTDTPHHHDD

Radius of gyration: 14.44 Å; chains: 1; bounding box: 29×33×37 Å

Secondary structure (DSSP, 8-state):
-HHHHHHHHHHHHHHHHHHTSSS---------TTSPPPSSHHHHHHHHHHHHHHHHHHHH-S-EEEEETTEEEEEEPPP-